Protein AF-A0A5B0W9F1-F1 (afdb_monomer_lite)

Radius of gyration: 16.19 Å; chains: 1; bounding box: 40×31×45 Å

Structure (mmCIF, N/CA/C/O backbone):
data_AF-A0A5B0W9F1-F1
#
_entry.id   AF-A0A5B0W9F1-F1
#
loop_
_atom_site.group_PDB
_atom_site.id
_atom_site.type_symbol
_atom_site.label_atom_id
_atom_site.label_alt_id
_atom_site.label_comp_id
_atom_site.label_asym_id
_atom_site.label_entity_id
_atom_site.label_seq_id
_atom_site.pdbx_PDB_ins_code
_atom_site.Cartn_x
_atom_site.Cartn_y
_atom_site.Cartn_z
_atom_site.occupancy
_atom_site.B_iso_or_equiv
_atom_site.auth_seq_id
_atom_site.auth_comp_id
_atom_site.auth_asym_id
_atom_site.auth_atom_id
_atom_site.pdbx_PDB_model_num
ATOM 1 N N . MET A 1 1 ? 12.782 -13.879 4.566 1.00 70.69 1 MET A N 1
ATOM 2 C CA . MET A 1 1 ? 11.887 -12.839 4.022 1.00 70.69 1 MET A CA 1
ATOM 3 C C . MET A 1 1 ? 10.540 -13.027 4.678 1.00 70.69 1 MET A C 1
ATOM 5 O O . MET A 1 1 ? 10.066 -14.157 4.709 1.00 70.69 1 MET A O 1
ATOM 9 N N . GLU A 1 2 ? 9.994 -11.975 5.281 1.00 90.62 2 GLU A N 1
ATOM 10 C CA . GLU A 1 2 ? 8.647 -12.018 5.857 1.00 90.62 2 GLU A CA 1
ATOM 11 C C . GLU A 1 2 ? 7.612 -11.852 4.740 1.00 90.62 2 GLU A C 1
ATOM 13 O O . GLU A 1 2 ? 7.812 -11.057 3.821 1.00 90.62 2 GLU A O 1
ATOM 18 N N . CYS A 1 3 ? 6.534 -12.631 4.808 1.00 95.06 3 CYS A N 1
ATOM 19 C CA . CYS A 1 3 ? 5.404 -12.540 3.889 1.00 95.06 3 CYS A CA 1
ATOM 20 C C . CYS A 1 3 ? 4.185 -12.021 4.649 1.00 95.06 3 CYS A C 1
ATOM 22 O O . CYS A 1 3 ? 3.912 -12.466 5.765 1.00 95.06 3 CYS A O 1
ATOM 24 N N . TYR A 1 4 ? 3.426 -11.138 4.012 1.00 97.81 4 TYR A N 1
ATOM 25 C CA . TYR A 1 4 ? 2.245 -10.503 4.581 1.00 97.81 4 TYR A CA 1
ATOM 26 C C . TYR A 1 4 ? 1.020 -10.808 3.720 1.00 97.81 4 TYR A C 1
ATOM 28 O O . TYR A 1 4 ? 1.100 -10.786 2.494 1.00 97.81 4 TYR A O 1
ATOM 36 N N . THR A 1 5 ? -0.139 -11.033 4.337 1.00 97.19 5 THR A N 1
ATOM 37 C CA . THR A 1 5 ? -1.418 -10.874 3.619 1.00 97.19 5 THR A CA 1
ATOM 38 C C . THR A 1 5 ? -1.588 -9.412 3.197 1.00 97.19 5 THR A C 1
ATOM 40 O O . THR A 1 5 ? -0.967 -8.527 3.788 1.00 97.19 5 THR A O 1
ATOM 43 N N . PHE A 1 6 ? -2.455 -9.111 2.228 1.00 96.94 6 PHE A N 1
ATOM 44 C CA . PHE A 1 6 ? -2.654 -7.724 1.780 1.00 96.94 6 PHE A CA 1
ATOM 45 C C . PHE A 1 6 ? -3.003 -6.753 2.919 1.00 96.94 6 PHE A C 1
ATOM 47 O O . PHE A 1 6 ? -2.423 -5.675 3.007 1.00 96.94 6 PHE A O 1
ATOM 54 N N . GLY A 1 7 ? -3.877 -7.153 3.849 1.00 96.19 7 GLY A N 1
ATOM 55 C CA . GLY A 1 7 ? -4.216 -6.329 5.014 1.00 96.19 7 GLY A CA 1
ATOM 56 C C . GLY A 1 7 ? -3.021 -6.077 5.939 1.00 96.19 7 GLY A C 1
ATOM 57 O O . GLY A 1 7 ? -2.801 -4.946 6.360 1.00 96.19 7 GLY A O 1
ATOM 58 N N . GLN A 1 8 ? -2.214 -7.106 6.215 1.00 97.31 8 GLN A N 1
ATOM 59 C CA . GLN A 1 8 ? -0.985 -6.946 7.000 1.00 97.31 8 GLN A CA 1
ATOM 60 C C . GLN A 1 8 ? 0.022 -6.048 6.274 1.00 97.31 8 GLN A C 1
ATOM 62 O O . GLN A 1 8 ? 0.586 -5.152 6.889 1.00 97.31 8 GLN A O 1
ATOM 67 N N . MET A 1 9 ? 0.182 -6.221 4.960 1.00 97.62 9 MET A N 1
ATOM 68 C CA . MET A 1 9 ? 1.071 -5.404 4.138 1.00 97.62 9 MET A CA 1
ATOM 69 C C . MET A 1 9 ? 0.686 -3.925 4.202 1.00 97.62 9 MET A C 1
ATOM 71 O O . MET A 1 9 ? 1.555 -3.097 4.450 1.00 97.62 9 MET A O 1
ATOM 75 N N . LEU A 1 10 ? -0.603 -3.586 4.075 1.00 96.50 10 LEU A N 1
ATOM 76 C CA . LEU A 1 10 ? -1.073 -2.199 4.179 1.00 96.50 10 LEU A CA 1
ATOM 77 C C . LEU A 1 10 ? -0.752 -1.550 5.531 1.00 96.50 10 LEU A C 1
ATOM 79 O O . LEU A 1 10 ? -0.545 -0.340 5.589 1.00 96.50 10 LEU A O 1
ATOM 83 N N . MET A 1 11 ? -0.713 -2.341 6.605 1.00 94.88 11 MET A N 1
ATOM 84 C CA . MET A 1 11 ? -0.373 -1.865 7.948 1.00 94.88 11 MET A CA 1
ATOM 85 C C . MET A 1 11 ? 1.138 -1.742 8.179 1.00 94.88 11 MET A C 1
ATOM 87 O O . MET A 1 11 ? 1.554 -1.057 9.112 1.00 94.88 11 MET A O 1
ATOM 91 N N . THR A 1 12 ? 1.953 -2.418 7.367 1.00 96.62 12 THR A N 1
ATOM 92 C CA . THR A 1 12 ? 3.408 -2.507 7.548 1.00 96.62 12 THR A CA 1
ATOM 93 C C . THR A 1 12 ? 4.187 -1.645 6.554 1.00 96.62 12 THR A C 1
ATOM 95 O O . THR A 1 12 ? 5.234 -1.109 6.914 1.00 96.62 12 THR A O 1
ATOM 98 N N . ILE A 1 13 ? 3.699 -1.489 5.321 1.00 97.12 13 ILE A N 1
ATOM 99 C CA . ILE A 1 13 ? 4.394 -0.762 4.255 1.00 97.12 13 ILE A CA 1
ATOM 100 C C . ILE A 1 13 ? 4.531 0.730 4.586 1.00 97.12 13 ILE A C 1
ATOM 102 O O . ILE A 1 13 ? 3.561 1.407 4.929 1.00 97.12 13 ILE A O 1
ATOM 106 N N . ARG A 1 14 ? 5.749 1.258 4.450 1.00 96.44 14 ARG A N 1
ATOM 107 C CA . ARG A 1 14 ? 6.068 2.673 4.693 1.00 96.44 14 ARG A CA 1
ATOM 108 C C . ARG A 1 14 ? 6.143 3.480 3.403 1.00 96.44 14 ARG A C 1
ATOM 110 O O . ARG A 1 14 ? 6.329 2.924 2.322 1.00 96.44 14 ARG A O 1
ATOM 117 N N . MET A 1 15 ? 6.045 4.806 3.501 1.00 95.44 15 MET A N 1
ATOM 118 C CA . MET A 1 15 ? 6.107 5.686 2.326 1.00 95.44 15 MET A CA 1
ATOM 119 C C . MET A 1 15 ? 7.434 5.538 1.565 1.00 95.44 15 MET A C 1
ATOM 121 O O . MET A 1 15 ? 8.514 5.681 2.124 1.00 95.44 15 MET A O 1
ATOM 125 N N . GLY A 1 16 ? 7.364 5.258 0.276 1.00 95.56 16 GLY A N 1
ATOM 126 C CA . GLY A 1 16 ? 8.477 4.945 -0.612 1.00 95.56 16 GLY A CA 1
ATOM 127 C C . GLY A 1 16 ? 8.794 3.454 -0.714 1.00 95.56 16 GLY A C 1
ATOM 128 O O . GLY A 1 16 ? 9.506 3.077 -1.627 1.00 95.56 16 GLY A O 1
ATOM 129 N N . GLN A 1 17 ? 8.281 2.585 0.162 1.00 97.31 17 GLN A N 1
ATOM 130 C CA . GLN A 1 17 ? 8.542 1.145 0.051 1.00 97.31 17 GLN A CA 1
ATOM 131 C C . GLN A 1 17 ? 7.717 0.497 -1.055 1.00 97.31 17 GLN A C 1
ATOM 133 O O . GLN A 1 17 ? 6.603 0.940 -1.365 1.00 97.31 17 GLN A O 1
ATOM 138 N N . LYS A 1 18 ? 8.255 -0.600 -1.592 1.00 97.75 18 LYS A N 1
ATOM 139 C CA . LYS A 1 18 ? 7.565 -1.471 -2.536 1.00 97.75 18 LYS A CA 1
ATOM 140 C C . LYS A 1 18 ? 7.095 -2.745 -1.857 1.00 97.75 18 LYS A C 1
ATOM 142 O O . LYS A 1 18 ? 7.702 -3.202 -0.891 1.00 97.75 18 LYS A O 1
ATOM 147 N N . ALA A 1 19 ? 6.023 -3.319 -2.382 1.00 98.00 19 ALA A N 1
ATOM 148 C CA . ALA A 1 19 ? 5.607 -4.670 -2.060 1.00 98.00 19 ALA A CA 1
ATOM 149 C C . ALA A 1 19 ? 5.384 -5.466 -3.345 1.00 98.00 19 ALA A C 1
ATOM 151 O O . ALA A 1 19 ? 4.772 -4.962 -4.286 1.00 98.00 19 ALA A O 1
ATOM 152 N N . GLU A 1 20 ? 5.869 -6.702 -3.366 1.00 97.50 20 GLU A N 1
ATOM 153 C CA . GLU A 1 20 ? 5.779 -7.607 -4.511 1.00 97.50 20 GLU A CA 1
ATOM 154 C C . GLU A 1 20 ? 5.087 -8.916 -4.129 1.00 97.50 20 GLU A C 1
ATOM 156 O O . GLU A 1 20 ? 5.300 -9.457 -3.040 1.00 97.50 20 GLU A O 1
ATOM 161 N N . THR A 1 21 ? 4.251 -9.422 -5.029 1.00 96.50 21 THR A N 1
ATOM 162 C CA . THR A 1 21 ? 3.671 -10.763 -4.943 1.00 96.50 21 THR A CA 1
ATOM 163 C C . THR A 1 21 ? 4.567 -11.800 -5.628 1.00 96.50 21 THR A C 1
ATOM 165 O O . THR A 1 21 ? 5.293 -11.465 -6.561 1.00 96.50 21 THR A O 1
ATOM 168 N N . PRO A 1 22 ? 4.484 -13.096 -5.268 1.00 94.38 22 PRO A N 1
ATOM 169 C CA . PRO A 1 22 ? 5.248 -14.154 -5.937 1.00 94.38 22 PRO A CA 1
ATOM 170 C C . PRO A 1 22 ? 5.020 -14.275 -7.451 1.00 94.38 22 PRO A C 1
ATOM 172 O O . PRO A 1 22 ? 5.877 -14.804 -8.151 1.00 94.38 22 PRO A O 1
ATOM 175 N N . ASP A 1 23 ? 3.870 -13.820 -7.959 1.00 92.50 23 ASP A N 1
ATOM 176 C CA . ASP A 1 23 ? 3.572 -13.773 -9.397 1.00 92.50 23 ASP A CA 1
ATOM 177 C C . ASP A 1 23 ? 4.077 -12.487 -10.085 1.00 92.50 23 ASP A C 1
ATOM 179 O O . ASP A 1 23 ? 3.851 -12.295 -11.280 1.00 92.50 23 ASP A O 1
ATOM 183 N N . GLY A 1 24 ? 4.791 -11.630 -9.348 1.00 93.69 24 GLY A N 1
ATOM 184 C CA . GLY A 1 24 ? 5.534 -10.487 -9.863 1.00 93.69 24 GLY A CA 1
ATOM 185 C C . GLY A 1 24 ? 4.735 -9.195 -9.967 1.00 93.69 24 GLY A C 1
ATOM 186 O O . GLY A 1 24 ? 5.150 -8.304 -10.699 1.00 93.69 24 GLY A O 1
ATOM 187 N N . ARG A 1 25 ? 3.586 -9.045 -9.299 1.00 95.19 25 ARG A N 1
ATOM 188 C CA . ARG A 1 25 ? 2.876 -7.754 -9.244 1.00 95.19 25 ARG A CA 1
ATOM 189 C C . ARG A 1 25 ? 3.515 -6.875 -8.185 1.00 95.19 25 ARG A C 1
ATOM 191 O O . ARG A 1 25 ? 3.730 -7.323 -7.064 1.00 95.19 25 ARG A O 1
ATOM 198 N N . ILE A 1 26 ? 3.781 -5.618 -8.531 1.00 97.31 26 ILE A N 1
ATOM 199 C CA . ILE A 1 26 ? 4.517 -4.705 -7.654 1.00 97.31 26 ILE A CA 1
ATOM 200 C C . ILE A 1 26 ? 3.696 -3.442 -7.410 1.00 97.31 26 ILE A C 1
ATOM 202 O O . ILE A 1 26 ? 3.165 -2.821 -8.336 1.00 97.31 26 ILE A O 1
ATOM 206 N N . VAL A 1 27 ? 3.610 -3.057 -6.140 1.00 97.56 27 VAL A N 1
ATOM 207 C CA . VAL A 1 27 ? 3.026 -1.793 -5.691 1.00 97.56 27 VAL A CA 1
ATOM 208 C C . VAL A 1 27 ? 4.057 -0.971 -4.933 1.00 97.56 27 VAL A C 1
ATOM 210 O O . VAL A 1 27 ? 4.957 -1.528 -4.315 1.00 97.56 27 VAL A O 1
ATOM 213 N N . MET A 1 28 ? 3.906 0.350 -4.934 1.00 97.62 28 MET A N 1
ATOM 214 C CA . MET A 1 28 ? 4.695 1.277 -4.125 1.00 97.62 28 MET A CA 1
ATOM 215 C C . MET A 1 28 ? 3.769 2.167 -3.309 1.00 97.62 28 MET A C 1
ATOM 217 O O . MET A 1 28 ? 2.785 2.701 -3.831 1.00 97.62 28 MET A O 1
ATOM 221 N N . ARG A 1 29 ? 4.079 2.346 -2.024 1.00 97.00 29 ARG A N 1
ATOM 222 C CA . ARG A 1 29 ? 3.403 3.346 -1.196 1.00 97.00 29 ARG A CA 1
ATOM 223 C C . ARG A 1 29 ? 4.011 4.709 -1.501 1.00 97.00 29 ARG A C 1
ATOM 225 O O . ARG A 1 29 ? 5.186 4.915 -1.256 1.00 97.00 29 ARG A O 1
ATOM 232 N N . THR A 1 30 ? 3.225 5.654 -1.983 1.00 93.88 30 THR A N 1
ATOM 233 C CA . THR A 1 30 ? 3.632 7.040 -2.242 1.00 93.88 30 THR A CA 1
ATOM 234 C C . THR A 1 30 ? 2.838 7.994 -1.355 1.00 93.88 30 THR A C 1
ATOM 236 O O . THR A 1 30 ? 1.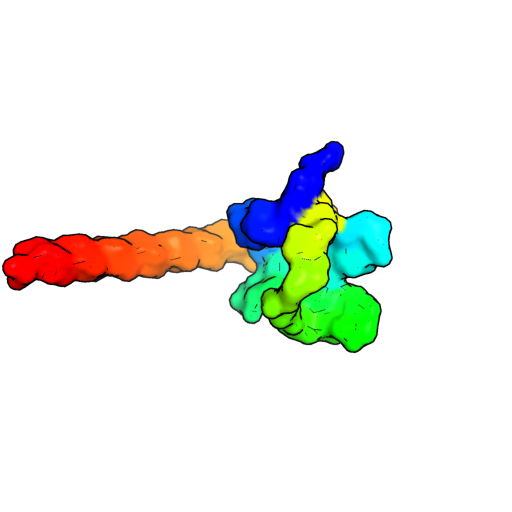913 7.589 -0.643 1.00 93.88 30 THR A O 1
ATOM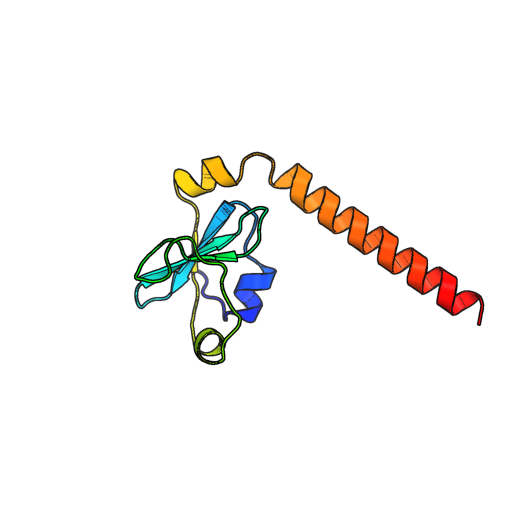 239 N N . SER A 1 31 ? 3.164 9.285 -1.421 1.00 89.19 31 SER A N 1
ATOM 240 C CA . SER A 1 31 ? 2.351 10.336 -0.787 1.00 89.19 31 SER A CA 1
ATOM 241 C C . SER A 1 31 ? 0.927 10.437 -1.362 1.00 89.19 31 SER A C 1
ATOM 243 O O . SER A 1 31 ? 0.023 10.928 -0.691 1.00 89.19 31 SER A O 1
ATOM 245 N N . ALA A 1 32 ? 0.701 9.936 -2.582 1.00 90.25 32 ALA A N 1
ATOM 246 C CA . ALA A 1 32 ? -0.607 9.913 -3.238 1.00 90.25 32 ALA A CA 1
ATOM 247 C C . ALA A 1 32 ? -1.428 8.643 -2.934 1.00 90.25 32 ALA A C 1
ATOM 249 O O . ALA A 1 32 ? -2.587 8.554 -3.338 1.00 90.25 32 ALA A O 1
ATOM 250 N N . GLY A 1 33 ? -0.851 7.655 -2.243 1.00 93.19 33 GLY A N 1
ATOM 251 C CA . GLY A 1 33 ? -1.502 6.383 -1.924 1.00 93.19 33 GLY A CA 1
ATOM 252 C C . GLY A 1 33 ? -0.683 5.179 -2.378 1.00 93.19 33 GLY A C 1
ATOM 253 O O . GLY A 1 33 ? 0.538 5.232 -2.431 1.00 93.19 33 GLY A O 1
ATOM 254 N N . LEU A 1 34 ? -1.343 4.058 -2.667 1.00 97.19 34 LEU A N 1
ATOM 255 C CA . LEU A 1 34 ? -0.681 2.850 -3.165 1.00 97.19 34 LEU A CA 1
ATOM 256 C C . LEU A 1 34 ? -0.790 2.807 -4.696 1.00 97.19 34 LEU A C 1
ATOM 258 O O . LEU A 1 34 ? -1.899 2.894 -5.226 1.00 97.19 34 LEU A O 1
ATOM 262 N N . ILE A 1 35 ? 0.338 2.699 -5.400 1.00 97.62 35 ILE A N 1
ATOM 263 C CA . ILE A 1 35 ? 0.424 2.792 -6.867 1.00 97.62 35 ILE A CA 1
ATOM 264 C C . ILE A 1 35 ? 1.025 1.508 -7.443 1.00 97.62 35 ILE A C 1
ATOM 266 O O . ILE A 1 35 ? 2.018 1.012 -6.920 1.00 97.62 35 ILE A O 1
ATOM 270 N N . TRP A 1 36 ? 0.457 0.985 -8.531 1.00 97.50 36 TRP A N 1
ATOM 271 C CA . TRP A 1 36 ? 1.061 -0.107 -9.303 1.00 97.50 36 TRP A CA 1
ATOM 272 C C . TRP A 1 36 ? 2.324 0.374 -10.018 1.00 97.50 36 TRP A C 1
ATOM 274 O O . TRP A 1 36 ? 2.276 1.391 -10.705 1.00 97.50 36 TRP A O 1
ATOM 284 N N . THR A 1 37 ? 3.430 -0.360 -9.920 1.00 95.94 37 THR A N 1
ATOM 285 C CA . THR A 1 37 ? 4.710 0.027 -10.550 1.00 95.94 37 THR A CA 1
ATOM 286 C C . THR A 1 37 ? 5.084 -0.836 -11.750 1.00 95.94 37 THR A C 1
ATOM 288 O O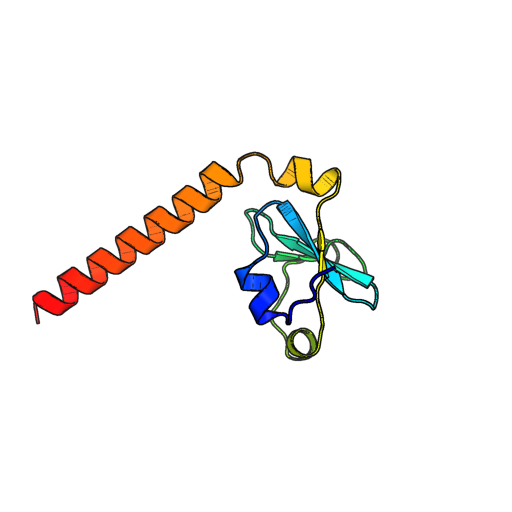 . THR A 1 37 ? 6.129 -0.635 -12.370 1.00 95.94 37 THR A O 1
ATOM 291 N N . ASN A 1 38 ? 4.235 -1.800 -12.116 1.00 93.94 38 ASN A N 1
ATOM 292 C CA . ASN A 1 38 ? 4.460 -2.648 -13.275 1.00 93.94 38 ASN A CA 1
ATOM 293 C C . ASN A 1 38 ? 3.164 -3.134 -13.948 1.00 93.94 38 ASN A C 1
ATOM 295 O O . ASN A 1 38 ? 2.043 -2.847 -13.521 1.00 93.94 38 ASN A O 1
ATOM 299 N N . GLY A 1 39 ? 3.339 -3.843 -15.066 1.00 91.62 39 GLY A N 1
ATOM 300 C CA . GLY A 1 39 ? 2.246 -4.405 -15.854 1.00 91.62 39 GLY A CA 1
ATOM 301 C C . GLY A 1 39 ? 1.340 -3.355 -16.508 1.00 91.62 39 GLY A C 1
ATOM 302 O O . GLY A 1 39 ? 1.681 -2.182 -16.644 1.00 91.62 39 GLY A O 1
ATOM 303 N N . ILE A 1 40 ? 0.149 -3.794 -16.925 1.00 92.62 40 ILE A N 1
ATOM 304 C CA . ILE A 1 40 ? -0.835 -2.968 -17.658 1.00 92.62 40 ILE A CA 1
ATOM 305 C C . ILE A 1 40 ? -1.421 -1.849 -16.775 1.00 92.62 40 ILE A C 1
ATOM 307 O O . ILE A 1 40 ? -1.958 -0.860 -17.275 1.00 92.62 40 ILE A O 1
ATOM 311 N N . LEU A 1 41 ? -1.332 -2.000 -15.452 1.00 94.19 41 LEU A N 1
ATOM 312 C CA . LEU A 1 41 ? -1.842 -1.030 -14.488 1.00 94.19 41 LEU A CA 1
ATOM 313 C C . LEU A 1 41 ? -0.773 -0.052 -13.992 1.00 94.19 41 LEU A C 1
ATOM 315 O O . LEU A 1 41 ? -1.097 0.768 -13.140 1.00 94.19 41 LEU A O 1
ATOM 319 N N . ASN A 1 42 ? 0.453 -0.096 -14.524 1.00 96.56 42 ASN A N 1
ATOM 320 C CA . ASN A 1 42 ? 1.547 0.770 -14.088 1.00 96.56 42 ASN A CA 1
ATOM 321 C C . ASN A 1 42 ? 1.134 2.256 -14.020 1.00 96.56 42 ASN A C 1
ATOM 323 O O . ASN A 1 42 ? 0.519 2.790 -14.947 1.00 96.56 42 ASN A O 1
ATOM 327 N N . GLY A 1 43 ? 1.462 2.906 -12.905 1.00 95.56 43 GLY A N 1
ATOM 328 C CA . GLY A 1 43 ? 1.129 4.294 -12.593 1.00 95.56 43 GLY A CA 1
ATOM 329 C C . GLY A 1 43 ? -0.299 4.520 -12.088 1.00 95.56 43 GLY A C 1
ATOM 330 O O . GLY A 1 43 ? -0.625 5.636 -11.688 1.00 95.56 43 GLY A O 1
ATOM 331 N N . LYS A 1 44 ? -1.166 3.499 -12.077 1.00 97.19 44 LYS A N 1
ATOM 332 C CA . LYS A 1 44 ? -2.536 3.623 -11.557 1.00 97.19 44 LYS A CA 1
ATOM 333 C C . LYS A 1 44 ? -2.585 3.381 -10.053 1.00 97.19 44 LYS A C 1
ATOM 335 O O . LYS A 1 44 ? -1.864 2.537 -9.520 1.00 97.19 44 LYS A O 1
ATOM 340 N N . THR A 1 45 ? -3.504 4.072 -9.385 1.00 97.50 45 THR A N 1
ATOM 341 C CA . THR A 1 45 ? -3.845 3.804 -7.986 1.00 97.50 45 THR A CA 1
ATOM 342 C C . THR A 1 45 ? -4.404 2.393 -7.828 1.00 97.50 45 THR A C 1
ATOM 344 O O . THR A 1 45 ? -5.199 1.925 -8.647 1.00 97.50 45 THR A O 1
ATOM 347 N N . VAL A 1 46 ? -3.984 1.710 -6.767 1.00 97.19 46 VAL A N 1
ATOM 348 C CA . VAL A 1 46 ? -4.495 0.389 -6.412 1.00 97.19 46 VAL A CA 1
ATOM 349 C C . VAL A 1 46 ? -5.930 0.525 -5.909 1.00 97.19 46 VAL A C 1
ATOM 351 O O . VAL A 1 46 ? -6.194 1.144 -4.881 1.00 97.19 46 VAL A O 1
ATOM 354 N N . GLU A 1 47 ? -6.860 -0.093 -6.629 1.00 96.31 47 GLU A N 1
ATOM 355 C CA . GLU A 1 47 ? -8.228 -0.311 -6.164 1.00 96.31 47 GLU A CA 1
ATOM 356 C C . GLU A 1 47 ? -8.278 -1.598 -5.340 1.00 96.31 47 GLU A C 1
ATOM 358 O O . GLU A 1 47 ? -7.857 -2.654 -5.818 1.00 96.31 47 GLU A O 1
ATOM 363 N N . ILE A 1 48 ? -8.823 -1.530 -4.123 1.00 94.75 48 ILE A N 1
ATOM 364 C CA . ILE A 1 48 ? -8.977 -2.713 -3.271 1.00 94.75 48 ILE A CA 1
ATOM 365 C C . ILE A 1 48 ? -10.025 -3.642 -3.895 1.00 94.75 48 ILE A C 1
ATOM 367 O O . ILE A 1 48 ? -11.209 -3.310 -3.955 1.00 94.75 48 ILE A O 1
ATOM 371 N N . LYS A 1 49 ? -9.575 -4.806 -4.369 1.00 94.12 49 LYS A N 1
ATOM 372 C CA . LYS A 1 49 ? -10.390 -5.843 -5.012 1.00 94.12 49 LYS A CA 1
ATOM 373 C C . LYS A 1 49 ? -10.135 -7.194 -4.360 1.00 94.12 49 LYS A C 1
ATOM 375 O O . LYS A 1 49 ? -9.069 -7.414 -3.794 1.00 94.12 49 LYS A O 1
ATOM 380 N N . ASP A 1 50 ? -11.111 -8.090 -4.486 1.00 94.75 50 ASP A N 1
ATOM 381 C CA . ASP A 1 50 ? -11.139 -9.386 -3.795 1.00 94.75 50 ASP A CA 1
ATOM 382 C C . ASP A 1 50 ? -9.852 -10.209 -3.984 1.00 94.75 50 ASP A C 1
ATOM 384 O O . ASP A 1 50 ? -9.270 -10.705 -3.024 1.00 94.75 50 ASP A O 1
ATOM 388 N N . TYR A 1 51 ? -9.326 -10.240 -5.211 1.00 91.06 51 TYR A N 1
ATOM 389 C CA . TYR A 1 51 ? -8.115 -10.996 -5.541 1.00 91.06 51 TYR A CA 1
ATOM 390 C C . TYR A 1 51 ? -6.861 -10.557 -4.764 1.00 91.06 51 TYR A C 1
ATOM 392 O O . TYR A 1 51 ? -5.935 -11.346 -4.625 1.00 91.06 51 TYR A O 1
ATOM 400 N N . LEU A 1 52 ? -6.811 -9.328 -4.234 1.00 95.00 52 LEU A N 1
ATOM 401 C CA . LEU A 1 52 ? -5.661 -8.868 -3.449 1.00 95.00 52 LEU A CA 1
ATOM 402 C C . LEU A 1 52 ? -5.582 -9.584 -2.097 1.00 95.00 52 LEU A C 1
ATOM 404 O O . LEU A 1 52 ? -4.493 -9.782 -1.569 1.00 95.00 52 LEU A O 1
ATOM 408 N N . PHE A 1 53 ? -6.718 -10.003 -1.532 1.00 94.62 53 PHE A N 1
ATOM 409 C CA . PHE A 1 53 ? -6.753 -10.656 -0.222 1.00 94.62 53 PHE A CA 1
ATOM 410 C C . PHE A 1 53 ? -6.211 -12.089 -0.243 1.00 94.62 53 PHE A C 1
ATOM 412 O O . PHE A 1 53 ? -5.834 -12.601 0.810 1.00 94.62 53 PHE A O 1
ATOM 419 N N . SER A 1 54 ? -6.137 -12.721 -1.418 1.00 93.38 54 SER A N 1
ATOM 420 C CA . SER A 1 54 ? -5.517 -14.040 -1.599 1.00 93.38 54 SER A CA 1
ATOM 421 C C . SER A 1 54 ? -4.002 -13.990 -1.806 1.00 93.38 54 SER A C 1
ATOM 423 O O . SER A 1 54 ? -3.362 -15.041 -1.844 1.00 93.38 54 SER A O 1
ATOM 425 N N . ASP A 1 55 ? -3.421 -12.797 -1.932 1.00 94.31 55 ASP A N 1
ATOM 426 C CA . ASP A 1 55 ? -2.009 -12.641 -2.250 1.00 94.31 55 ASP A CA 1
ATOM 427 C C . ASP A 1 55 ? -1.128 -12.553 -1.004 1.00 94.31 55 ASP A C 1
ATOM 429 O O . ASP A 1 55 ? -1.478 -11.944 0.014 1.00 94.31 55 ASP A O 1
ATOM 433 N N . LEU A 1 56 ? 0.073 -13.114 -1.135 1.00 97.06 56 LEU A N 1
ATOM 434 C CA . LEU A 1 56 ? 1.175 -12.873 -0.217 1.00 97.06 56 LEU A CA 1
ATOM 435 C C . LEU A 1 56 ? 2.074 -11.786 -0.789 1.00 97.06 56 LEU A C 1
ATOM 437 O O . LEU A 1 56 ? 2.401 -11.814 -1.970 1.00 97.06 56 LEU A O 1
ATOM 441 N N . TRP A 1 57 ? 2.497 -10.869 0.067 1.00 97.94 57 TRP A N 1
ATOM 442 C CA . TRP A 1 57 ? 3.299 -9.711 -0.295 1.00 97.94 57 TRP A CA 1
ATOM 443 C C . TRP A 1 57 ? 4.611 -9.710 0.472 1.00 97.94 57 TRP A C 1
ATOM 445 O O . TRP A 1 57 ? 4.637 -9.984 1.674 1.00 97.94 57 TRP A O 1
ATOM 455 N N . GLN A 1 58 ? 5.689 -9.355 -0.213 1.00 98.00 58 GLN A N 1
ATOM 456 C CA . GLN A 1 58 ? 6.999 -9.118 0.381 1.00 98.00 58 GLN A CA 1
ATOM 457 C C . GLN A 1 58 ? 7.356 -7.649 0.223 1.00 98.00 58 GLN A C 1
ATOM 459 O O . GLN A 1 58 ? 7.333 -7.126 -0.887 1.00 98.00 58 GLN A O 1
ATOM 464 N N . ILE A 1 59 ? 7.673 -6.986 1.335 1.00 97.81 59 ILE A N 1
ATOM 465 C CA . ILE A 1 59 ? 8.063 -5.575 1.341 1.00 97.81 59 ILE A CA 1
ATOM 466 C C . ILE A 1 59 ? 9.575 -5.472 1.152 1.00 97.81 59 ILE A C 1
ATOM 468 O O . ILE A 1 59 ? 10.337 -6.199 1.794 1.00 97.81 59 ILE A O 1
ATOM 472 N N . TYR A 1 60 ? 10.007 -4.555 0.293 1.00 96.25 60 TYR A N 1
ATOM 473 C CA . TYR A 1 60 ? 11.415 -4.296 0.023 1.00 9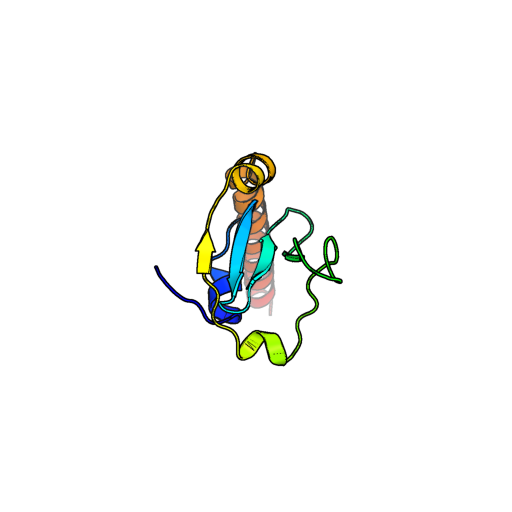6.25 60 TYR A CA 1
ATOM 474 C C . TYR A 1 60 ? 11.657 -2.830 -0.362 1.00 96.25 60 TYR A C 1
ATOM 476 O O . TYR A 1 60 ? 10.726 -2.048 -0.577 1.00 96.25 60 TYR A O 1
ATOM 484 N N . GLU A 1 61 ? 12.935 -2.461 -0.426 1.00 94.69 61 GLU A N 1
ATOM 485 C CA . GLU A 1 61 ? 13.399 -1.145 -0.857 1.00 94.69 61 GLU A CA 1
ATOM 486 C C . GLU A 1 61 ? 14.474 -1.300 -1.938 1.00 94.69 61 GLU A C 1
ATOM 488 O O . GLU A 1 61 ? 15.359 -2.151 -1.841 1.00 94.69 61 GLU A O 1
ATOM 493 N N . ASP A 1 62 ? 14.386 -0.460 -2.963 1.00 91.88 62 ASP A N 1
ATOM 494 C CA . ASP A 1 62 ? 15.357 -0.307 -4.047 1.00 91.88 62 ASP A CA 1
ATOM 495 C C . ASP A 1 62 ? 15.728 1.178 -4.252 1.00 91.88 62 ASP A C 1
ATOM 497 O O . ASP A 1 62 ? 15.298 2.055 -3.501 1.00 91.88 62 ASP A O 1
ATOM 501 N N . GLU A 1 63 ? 16.542 1.499 -5.263 1.00 88.56 63 GLU A N 1
ATOM 502 C CA . GLU A 1 63 ? 16.976 2.885 -5.513 1.00 88.56 63 GLU A CA 1
ATOM 503 C C . GLU A 1 63 ? 15.816 3.864 -5.756 1.00 88.56 63 GLU A C 1
ATOM 505 O O . GLU A 1 63 ? 15.895 5.032 -5.369 1.00 88.56 63 GLU A O 1
ATOM 510 N N . GLU A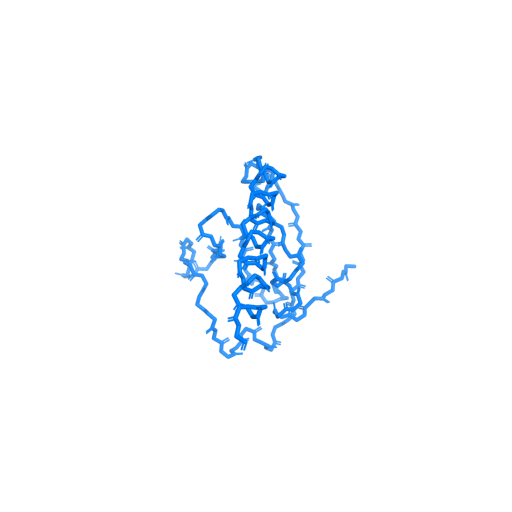 1 64 ? 14.740 3.407 -6.399 1.00 87.81 64 GLU A N 1
ATOM 511 C CA . GLU A 1 64 ? 13.533 4.209 -6.604 1.00 87.81 64 GLU A CA 1
ATOM 512 C C . GLU A 1 64 ? 12.815 4.447 -5.272 1.00 87.81 64 GLU A C 1
ATOM 514 O O . GLU A 1 64 ? 12.440 5.580 -4.961 1.00 87.81 64 GLU A O 1
ATOM 519 N N . SER A 1 65 ? 12.736 3.405 -4.443 1.00 85.50 65 SER A N 1
ATOM 520 C CA . SER A 1 65 ? 12.150 3.462 -3.103 1.00 85.50 65 SER A CA 1
ATOM 521 C C . SER A 1 65 ? 12.835 4.504 -2.217 1.00 85.50 65 SER A C 1
ATOM 523 O O . SER A 1 65 ? 12.183 5.234 -1.470 1.00 85.50 65 SER A O 1
ATOM 525 N N . MET A 1 66 ? 14.161 4.620 -2.333 1.00 86.00 66 MET A N 1
ATOM 526 C CA . MET A 1 66 ? 14.949 5.597 -1.578 1.00 86.00 66 MET A CA 1
ATOM 527 C C . MET A 1 66 ? 14.642 7.041 -1.985 1.00 86.00 66 MET A C 1
ATOM 529 O O . MET A 1 66 ? 14.645 7.926 -1.131 1.00 86.00 66 MET A O 1
ATOM 533 N N . LYS A 1 67 ? 14.366 7.290 -3.272 1.00 88.50 67 LYS A N 1
ATOM 534 C CA . LYS A 1 67 ? 14.010 8.626 -3.775 1.00 88.50 67 LYS A CA 1
ATOM 535 C C . LYS A 1 67 ? 12.603 9.022 -3.341 1.00 88.50 67 LYS A C 1
ATOM 537 O O . LYS A 1 67 ? 12.417 10.127 -2.841 1.00 88.50 67 LYS A O 1
ATOM 542 N N . GLU A 1 68 ? 11.640 8.116 -3.482 1.00 88.56 68 GLU A N 1
ATOM 543 C CA . GLU A 1 68 ? 10.252 8.364 -3.071 1.00 88.56 68 GLU A CA 1
ATOM 544 C C . GLU A 1 68 ? 10.120 8.461 -1.541 1.00 88.56 68 GLU A C 1
ATOM 546 O O . GLU A 1 68 ? 9.321 9.231 -1.012 1.00 88.56 68 GLU A O 1
ATOM 551 N N . GLY A 1 69 ? 10.957 7.727 -0.802 1.00 88.56 69 GLY A N 1
ATOM 552 C CA . GLY A 1 69 ? 11.012 7.761 0.658 1.00 88.56 69 GLY A CA 1
ATOM 553 C C . GLY A 1 69 ? 11.579 9.055 1.253 1.00 88.56 69 GLY A C 1
ATOM 554 O O . GLY A 1 69 ? 11.573 9.211 2.480 1.00 88.56 69 GLY A O 1
ATOM 555 N N . ILE A 1 70 ? 12.061 10.004 0.441 1.00 91.06 70 ILE A N 1
ATOM 556 C CA . ILE A 1 70 ? 12.572 11.285 0.943 1.00 91.06 70 ILE A CA 1
ATOM 557 C C . ILE A 1 70 ? 11.450 12.027 1.679 1.00 91.06 70 ILE A C 1
ATOM 559 O O . ILE A 1 70 ? 10.418 12.383 1.121 1.00 91.06 70 ILE A O 1
ATOM 563 N N . GLY A 1 71 ? 11.670 12.288 2.969 1.00 89.69 71 GLY A N 1
ATOM 564 C CA . GLY A 1 71 ? 10.685 12.961 3.818 1.00 89.69 71 GLY A CA 1
ATOM 565 C C . GLY A 1 71 ? 9.621 12.044 4.431 1.00 89.69 71 GLY A C 1
ATOM 566 O O . GLY A 1 71 ? 8.736 12.568 5.109 1.00 89.69 71 GLY A O 1
ATOM 567 N N . ARG A 1 72 ? 9.738 10.711 4.281 1.00 93.94 72 ARG A N 1
ATOM 568 C CA . ARG A 1 72 ? 8.894 9.683 4.930 1.00 93.94 72 ARG A CA 1
ATOM 569 C C . ARG A 1 72 ? 8.590 10.004 6.386 1.00 93.94 72 ARG A C 1
ATOM 571 O O . ARG A 1 72 ? 7.430 10.133 6.749 1.00 93.94 72 ARG A O 1
ATOM 578 N N . GLU A 1 73 ? 9.626 10.218 7.195 1.00 94.56 73 GLU A N 1
ATOM 579 C CA . GLU A 1 73 ? 9.466 10.479 8.632 1.00 94.56 73 GLU A CA 1
ATOM 580 C C . GLU A 1 73 ? 8.599 11.714 8.912 1.00 94.56 73 GLU A C 1
ATOM 582 O O . GLU A 1 73 ? 7.741 11.699 9.791 1.00 94.56 73 GLU A O 1
ATOM 587 N N . LYS A 1 74 ? 8.773 12.790 8.135 1.00 93.56 74 LYS A N 1
ATOM 588 C CA . LYS A 1 74 ? 7.980 14.014 8.295 1.00 93.56 74 LYS A CA 1
ATOM 589 C C . LYS A 1 74 ? 6.525 13.798 7.872 1.00 93.56 74 LYS A C 1
ATOM 591 O O . LYS A 1 74 ? 5.627 14.327 8.525 1.00 93.56 74 LYS A O 1
ATOM 596 N N . HIS A 1 75 ? 6.300 13.057 6.788 1.00 90.94 75 HIS A N 1
ATOM 597 C CA . HIS A 1 75 ? 4.962 12.752 6.291 1.00 90.94 75 HIS A CA 1
ATOM 598 C C . HIS A 1 75 ? 4.193 11.859 7.270 1.00 90.94 75 HIS A C 1
ATOM 600 O O . HIS A 1 75 ? 3.121 12.237 7.737 1.00 90.94 75 HIS A O 1
ATOM 606 N N . GLU A 1 76 ? 4.783 10.727 7.655 1.00 93.56 76 GLU A N 1
ATOM 607 C CA . GLU A 1 76 ? 4.163 9.748 8.554 1.00 93.56 76 GLU A CA 1
ATOM 608 C C . GLU A 1 76 ? 3.948 10.320 9.963 1.00 93.56 76 GLU A C 1
ATOM 610 O O . GLU A 1 76 ? 2.946 10.022 10.617 1.00 93.56 76 GLU A O 1
ATOM 615 N N . LYS A 1 77 ? 4.839 11.209 10.429 1.00 94.75 77 LYS A N 1
ATOM 616 C CA . LYS A 1 77 ? 4.614 11.964 11.669 1.00 94.75 77 LYS A CA 1
ATOM 617 C C . LYS A 1 77 ? 3.363 12.838 11.574 1.00 94.75 77 LYS A C 1
ATOM 619 O O . LYS A 1 77 ? 2.547 12.818 12.490 1.00 94.75 77 LYS A O 1
ATOM 624 N N . ARG A 1 78 ? 3.187 13.571 10.471 1.00 93.62 78 ARG A N 1
ATOM 625 C CA . ARG A 1 78 ? 2.012 14.429 10.265 1.00 93.62 78 ARG A CA 1
ATOM 626 C C . ARG A 1 78 ? 0.719 13.616 10.205 1.00 93.62 78 ARG A C 1
ATOM 628 O O . ARG A 1 78 ? -0.280 14.038 10.776 1.00 93.62 78 ARG A O 1
ATOM 635 N N . GLU A 1 79 ? 0.725 12.462 9.541 1.00 92.00 79 GLU A N 1
ATOM 636 C CA . GLU A 1 79 ? -0.430 11.551 9.516 1.00 92.00 79 GLU A CA 1
ATOM 637 C C . GLU A 1 79 ? -0.816 11.100 10.931 1.00 92.00 79 GLU A C 1
ATOM 639 O O . GLU A 1 79 ? -1.991 11.148 11.296 1.00 92.00 79 GLU A O 1
ATOM 644 N N . ARG A 1 80 ? 0.173 10.745 11.761 1.00 94.56 80 ARG A N 1
ATOM 645 C CA . ARG A 1 80 ? -0.052 10.361 13.160 1.00 94.56 80 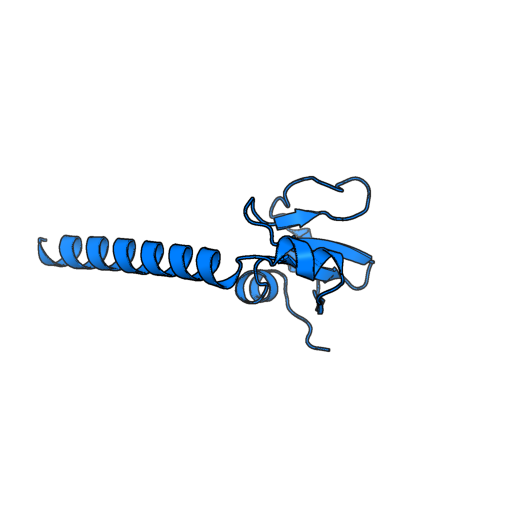ARG A CA 1
ATOM 646 C C . ARG A 1 80 ? -0.614 11.504 14.001 1.00 94.56 80 ARG A C 1
ATOM 648 O O . ARG A 1 80 ? -1.604 11.301 14.693 1.00 94.56 80 ARG A O 1
ATOM 655 N N . GLU A 1 81 ? -0.036 12.699 13.891 1.00 97.56 81 GLU A N 1
ATOM 656 C CA . GLU A 1 81 ? -0.526 13.897 14.588 1.00 97.56 81 GLU A CA 1
ATOM 657 C C . GLU A 1 81 ? -1.987 14.203 14.210 1.00 97.56 81 GLU A C 1
ATOM 659 O O . GLU A 1 81 ? -2.796 14.549 15.069 1.00 97.56 81 GLU A O 1
ATOM 664 N N . MET A 1 82 ? -2.370 14.036 12.936 1.00 96.38 82 MET A N 1
ATOM 665 C CA . MET A 1 82 ? -3.765 14.217 12.513 1.00 96.38 82 MET A CA 1
ATOM 666 C C . MET A 1 82 ? -4.709 13.187 13.144 1.00 96.38 82 MET A C 1
ATOM 668 O O . MET A 1 82 ? -5.804 13.559 13.565 1.00 96.38 82 MET A O 1
ATOM 672 N N . LEU A 1 83 ? -4.300 11.919 13.237 1.00 96.31 83 LEU A N 1
ATOM 673 C CA . LEU A 1 83 ? -5.097 10.871 13.887 1.00 96.31 83 LEU A CA 1
ATOM 674 C C . LEU A 1 83 ? -5.258 11.124 15.391 1.00 96.31 83 LEU A C 1
ATOM 676 O O . LEU A 1 83 ? -6.358 10.981 15.923 1.00 96.31 83 LEU A O 1
ATOM 680 N N . GLU A 1 84 ? -4.184 11.533 16.067 1.00 97.56 84 GLU A N 1
ATOM 681 C CA . GLU A 1 84 ? -4.213 11.906 17.486 1.00 97.56 84 GLU A CA 1
ATOM 682 C C . GLU A 1 84 ? -5.186 13.068 17.729 1.00 97.56 84 GLU A C 1
ATOM 684 O O . GLU A 1 84 ? -6.035 12.990 18.620 1.00 97.56 84 GLU A O 1
ATOM 689 N N . ASN A 1 85 ? -5.137 14.100 16.880 1.00 97.56 85 ASN A N 1
ATOM 690 C CA . ASN A 1 85 ? -6.055 15.237 16.958 1.00 97.56 85 ASN A CA 1
ATOM 691 C C . ASN A 1 85 ? -7.521 14.809 16.771 1.00 97.56 85 ASN A C 1
ATOM 693 O O . ASN A 1 85 ? -8.372 15.177 17.580 1.00 97.56 85 ASN A O 1
ATOM 697 N N . GLN A 1 86 ? -7.820 13.988 15.757 1.00 97.25 86 GLN A N 1
ATOM 698 C CA . GLN A 1 86 ? -9.175 13.468 15.520 1.00 97.25 86 GLN A CA 1
ATOM 699 C C . GLN A 1 86 ? -9.695 12.639 16.702 1.00 97.25 86 GLN A C 1
ATOM 701 O O . GLN A 1 86 ? -10.862 12.745 17.087 1.00 97.25 86 GLN A O 1
ATOM 706 N N . TYR A 1 87 ? -8.837 11.811 17.299 1.00 96.94 87 TYR A N 1
ATOM 707 C CA . TYR A 1 87 ? -9.209 11.006 18.456 1.00 96.94 87 TYR A CA 1
ATOM 708 C C . TYR A 1 87 ? -9.551 11.871 19.677 1.00 96.94 87 TYR A C 1
ATOM 710 O O . TYR A 1 87 ? -10.566 11.630 20.338 1.00 96.94 87 TYR A O 1
ATOM 718 N N . GLU A 1 88 ? -8.754 12.900 19.967 1.00 97.00 88 GLU A N 1
ATOM 719 C CA . GLU A 1 88 ? -9.042 13.811 21.079 1.00 97.00 88 GLU A CA 1
ATOM 720 C C . GLU A 1 88 ? -10.334 14.611 20.851 1.00 97.00 88 GLU A C 1
ATOM 722 O O . GLU A 1 88 ? -11.128 14.765 21.784 1.00 97.00 88 GLU A O 1
ATOM 727 N N . GLU A 1 89 ? -10.628 15.034 19.617 1.00 96.38 89 GLU A N 1
ATOM 728 C CA . GLU A 1 89 ? -11.917 15.653 19.275 1.00 96.38 89 GLU A CA 1
ATOM 729 C C . GLU A 1 89 ? -13.103 14.725 19.586 1.00 96.38 89 GLU A C 1
ATOM 731 O O . GLU A 1 89 ? -14.066 15.138 20.246 1.00 96.38 89 GLU A O 1
ATOM 736 N N . LEU A 1 90 ? -13.022 13.451 19.185 1.00 96.06 90 LEU A N 1
ATOM 737 C CA . LEU A 1 90 ? -14.054 12.446 19.467 1.00 96.06 90 LEU A CA 1
ATOM 738 C C . LEU A 1 90 ? -14.227 12.202 20.971 1.00 96.06 90 LEU A C 1
ATOM 740 O O . LEU A 1 90 ? -15.352 12.124 21.475 1.00 96.06 90 LEU A O 1
ATOM 744 N N . ARG A 1 91 ? -13.118 12.113 21.707 1.00 95.50 91 ARG A N 1
ATOM 745 C CA . ARG A 1 91 ? -13.110 11.920 23.161 1.00 95.50 91 ARG A CA 1
ATOM 746 C C . ARG A 1 91 ? -13.714 13.109 23.908 1.00 95.50 91 ARG A C 1
ATOM 748 O O . ARG A 1 91 ? -14.395 12.929 24.917 1.00 95.50 91 ARG A O 1
ATOM 755 N N . LEU A 1 92 ? -13.469 14.332 23.446 1.00 95.25 92 LEU A N 1
ATOM 756 C CA . LEU A 1 92 ? -14.079 15.530 24.021 1.00 95.25 92 LEU A CA 1
ATOM 757 C C . LEU A 1 92 ? -15.576 15.607 23.705 1.00 95.25 92 LEU A C 1
ATOM 759 O O . LEU A 1 92 ? -16.358 15.998 24.572 1.00 95.25 92 LEU A O 1
ATOM 763 N N . ALA A 1 93 ? -15.987 15.213 22.498 1.00 94.06 93 ALA A N 1
ATOM 764 C CA . ALA A 1 93 ? -17.392 15.176 22.105 1.00 94.06 93 ALA A CA 1
ATOM 765 C C . ALA A 1 93 ? -18.205 14.154 22.918 1.00 94.06 93 ALA A C 1
ATOM 767 O O . ALA A 1 93 ? -19.347 14.437 23.279 1.00 94.06 93 ALA A O 1
ATOM 768 N N . SER A 1 94 ? -17.622 12.998 23.250 1.00 90.31 94 SER A N 1
ATOM 769 C CA . SER A 1 94 ? -18.298 11.965 24.046 1.00 90.31 94 SER A CA 1
ATOM 770 C C . SER A 1 94 ? -18.495 12.354 25.514 1.00 90.31 94 SER A C 1
ATOM 772 O O . SER A 1 94 ? -19.471 11.929 26.114 1.00 90.31 94 SER A O 1
ATOM 774 N N . ARG A 1 95 ? -17.627 13.205 26.078 1.00 84.19 95 ARG A N 1
ATOM 775 C CA . ARG A 1 95 ? -17.749 13.733 27.453 1.00 84.19 95 ARG A CA 1
ATOM 776 C C . ARG A 1 95 ? -18.816 14.817 27.628 1.00 84.19 95 ARG A C 1
ATOM 778 O O . ARG A 1 95 ? -19.159 15.142 28.759 1.00 84.19 95 ARG A O 1
ATOM 785 N N . LYS A 1 96 ? -19.267 15.435 26.533 1.00 73.06 96 LYS A N 1
ATOM 786 C CA . LYS A 1 96 ? -20.299 16.488 26.540 1.00 73.06 96 LYS A CA 1
ATOM 787 C C . LYS A 1 96 ? -21.725 15.937 26.398 1.00 73.06 96 LYS A C 1
ATOM 789 O O . LYS A 1 96 ? -22.663 16.729 26.441 1.00 73.06 96 LYS A O 1
ATOM 794 N N . ARG A 1 97 ? -21.876 14.630 26.171 1.00 59.38 97 ARG A N 1
ATOM 795 C CA . ARG A 1 97 ? -23.158 13.912 26.158 1.00 59.38 97 ARG A CA 1
ATOM 796 C C . ARG A 1 97 ? -23.383 13.241 27.503 1.00 59.38 97 ARG A C 1
ATOM 798 O O . ARG A 1 97 ? -24.565 13.149 27.884 1.00 59.38 97 ARG A O 1
#

Foldseek 3Di:
DDKDFLVRCVVPAFFLKWKAFPVGWIWHQAPVGIATCDDPRHRHHDDDDPVSRVTIIDIDHDPSSVVRCVCRVVSVVVVVVVVVVVVVVVVVVVVVD

Secondary structure (DSSP, 8-state):
---EEHHHHHHHPPTT-EEE-TT--EEEEETTEEEE-SGGGTTSBPP--GGGGG-EEEEE--HHHHHHTTTHHHHHHHHHHHHHHHHHHHHHHHHT-

pLDDT: mean 93.75, std 5.69, range [59.38, 98.0]

Sequence (97 aa):
MECYTFGQMLMTIRMGQKAETPDGRIVMRTSAGLIWTNGILNGKTVEIKDYLFSDLWQIYEDEESMKEGIGREKHEKREREMLENQYEELRLASRKR